Protein AF-A0A967F385-F1 (afdb_monomer)

Foldseek 3Di:
DDDDDPPPCVVVPPCPDQAEDEEEEQDDVVLVQDQANCQVPLVVHDFQHWYWYWHCHPNDTDIWIWTQHDQDPRGGHIDTQVQFDWDDDPPDTDTHHPDPPPPCLPQPFDWDQDDPVRWIFTAGSVRHTPGIDHPDSVSRVVVVVVVVVVVVD

pLDDT: mean 72.98, std 17.98, range [30.59, 95.06]

Structure (mmCIF, N/CA/C/O backbone):
data_AF-A0A967F385-F1
#
_entry.id   AF-A0A967F385-F1
#
loop_
_atom_site.group_PDB
_atom_site.id
_atom_site.type_symbol
_atom_site.label_atom_id
_atom_site.label_alt_id
_atom_site.label_comp_id
_atom_site.label_asym_id
_atom_site.label_entity_id
_atom_site.label_seq_id
_atom_site.pdbx_PDB_ins_code
_atom_site.Cartn_x
_atom_site.Cartn_y
_atom_site.Cartn_z
_atom_site.occupancy
_atom_site.B_iso_or_equiv
_atom_site.auth_seq_id
_atom_site.auth_comp_id
_atom_site.auth_asym_id
_atom_site.auth_atom_id
_atom_site.pdbx_PDB_model_num
ATOM 1 N N . MET A 1 1 ? -38.867 4.248 -6.295 1.00 30.59 1 MET A N 1
ATOM 2 C CA . MET A 1 1 ? -37.846 5.304 -6.113 1.00 30.59 1 MET A CA 1
ATOM 3 C C . MET A 1 1 ? -37.080 4.996 -4.835 1.00 30.59 1 MET A C 1
ATOM 5 O O . MET A 1 1 ? -37.598 5.275 -3.763 1.00 30.59 1 MET A O 1
ATOM 9 N N . ASN A 1 2 ? -35.901 4.373 -4.924 1.00 30.75 2 ASN A N 1
ATOM 10 C CA . ASN A 1 2 ? -35.020 4.238 -3.761 1.00 30.75 2 ASN A CA 1
ATOM 11 C C . ASN A 1 2 ? -34.370 5.599 -3.512 1.00 30.75 2 ASN A C 1
ATOM 13 O O . ASN A 1 2 ? -33.598 6.077 -4.342 1.00 30.75 2 ASN A O 1
ATOM 17 N N . ARG A 1 3 ? -34.710 6.241 -2.389 1.00 33.91 3 ARG A N 1
ATOM 18 C CA . ARG A 1 3 ? -33.855 7.294 -1.838 1.00 33.91 3 ARG A CA 1
ATOM 19 C C . ARG A 1 3 ? -32.536 6.622 -1.476 1.00 33.91 3 ARG A C 1
ATOM 21 O O . ARG A 1 3 ? -32.544 5.634 -0.748 1.00 33.91 3 ARG A O 1
ATOM 28 N N . ALA A 1 4 ? -31.437 7.145 -2.011 1.00 39.31 4 ALA A N 1
ATOM 29 C CA . ALA A 1 4 ? -30.110 6.837 -1.510 1.00 39.31 4 ALA A CA 1
ATOM 30 C C . ALA A 1 4 ? -30.132 6.964 0.022 1.00 39.31 4 ALA A C 1
ATOM 32 O O . ALA A 1 4 ? -30.697 7.931 0.545 1.00 39.31 4 ALA A O 1
ATOM 33 N N . LEU A 1 5 ? -29.570 5.979 0.730 1.00 40.16 5 LEU A N 1
ATOM 34 C CA . LEU A 1 5 ? -29.274 6.137 2.152 1.00 40.16 5 LEU A CA 1
ATOM 35 C C . LEU A 1 5 ? -28.517 7.467 2.311 1.00 40.16 5 LEU A C 1
ATOM 37 O O . LEU A 1 5 ? -27.654 7.747 1.471 1.00 40.16 5 LEU A O 1
ATOM 41 N N . PRO A 1 6 ? -28.845 8.312 3.307 1.00 42.56 6 PRO A N 1
ATOM 42 C CA . PRO A 1 6 ? -28.076 9.524 3.541 1.00 42.56 6 PRO A CA 1
ATOM 43 C C . PRO A 1 6 ? -26.627 9.087 3.740 1.00 42.56 6 PRO A C 1
ATOM 45 O O . PRO A 1 6 ? -26.342 8.311 4.650 1.00 42.56 6 PRO A O 1
ATOM 48 N N . GLN A 1 7 ? -25.745 9.488 2.821 1.00 49.56 7 GLN 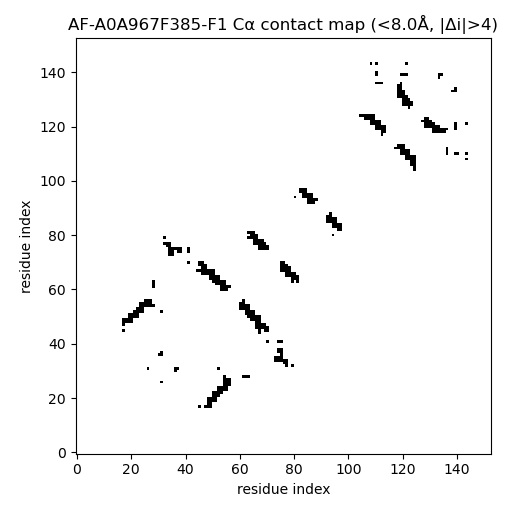A N 1
ATOM 49 C CA . GLN A 1 7 ? -24.326 9.176 2.909 1.00 49.56 7 GLN A CA 1
ATOM 50 C C . GLN A 1 7 ? -23.859 9.611 4.296 1.00 49.56 7 GLN A C 1
ATOM 52 O O . GLN A 1 7 ? -23.879 10.803 4.603 1.00 49.56 7 GLN A O 1
ATOM 57 N N . ASN A 1 8 ? -23.466 8.658 5.142 1.00 45.59 8 ASN A N 1
ATOM 58 C CA . ASN A 1 8 ? -22.714 9.010 6.330 1.00 45.59 8 ASN A CA 1
ATOM 59 C C . ASN A 1 8 ? -21.297 9.362 5.861 1.00 45.59 8 ASN A C 1
ATOM 61 O O . ASN A 1 8 ? -20.424 8.507 5.755 1.00 45.59 8 ASN A O 1
ATOM 65 N N . LEU A 1 9 ? -21.112 10.628 5.487 1.00 53.44 9 LEU A N 1
ATOM 66 C CA . LEU A 1 9 ? -19.828 11.184 5.067 1.00 53.44 9 LEU A CA 1
ATOM 67 C C . LEU A 1 9 ? -18.906 11.452 6.264 1.00 53.44 9 LEU A C 1
ATOM 69 O O . LEU A 1 9 ? -17.768 11.848 6.049 1.00 53.44 9 LEU A O 1
ATOM 73 N N . GLU A 1 10 ? -19.339 11.206 7.506 1.00 41.47 10 GLU A N 1
ATOM 74 C CA . GLU A 1 10 ? -18.468 11.308 8.687 1.00 41.47 10 GLU A CA 1
ATOM 75 C C . GLU A 1 10 ? -17.366 10.235 8.666 1.00 41.47 10 GLU A C 1
ATOM 77 O O . GLU A 1 10 ? -16.331 10.398 9.305 1.00 41.47 10 GLU A O 1
ATOM 82 N N . THR A 1 11 ? -17.551 9.160 7.884 1.00 44.84 11 THR A N 1
ATOM 83 C CA . THR A 1 11 ? -16.510 8.154 7.597 1.00 44.84 11 THR A CA 1
ATOM 84 C C . THR A 1 11 ? -15.578 8.550 6.455 1.00 44.84 11 THR A C 1
ATOM 86 O O . THR A 1 11 ? -14.516 7.944 6.315 1.00 44.84 11 THR A O 1
ATOM 89 N N . ILE A 1 12 ?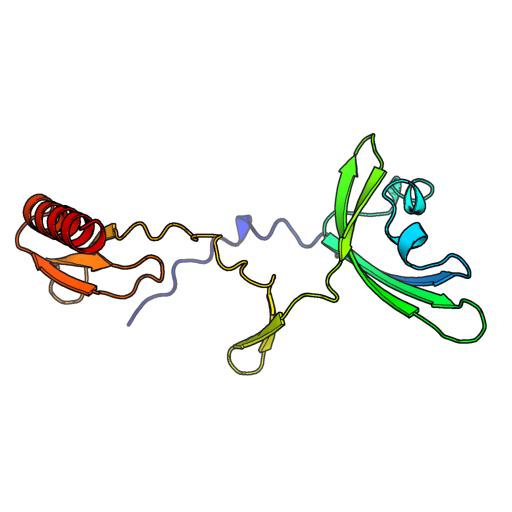 -15.900 9.600 5.683 1.00 45.88 12 ILE A N 1
ATOM 90 C CA . ILE A 1 12 ? -14.863 10.370 4.988 1.00 45.88 12 ILE A CA 1
ATOM 91 C C . ILE A 1 12 ? -14.186 11.192 6.082 1.00 45.88 12 ILE A C 1
ATOM 93 O O . ILE A 1 12 ? -14.404 12.396 6.215 1.00 45.88 12 ILE A O 1
ATOM 97 N N . ALA A 1 13 ? -13.390 10.513 6.912 1.00 46.41 13 ALA A N 1
ATOM 98 C CA . ALA A 1 13 ? -12.405 11.181 7.735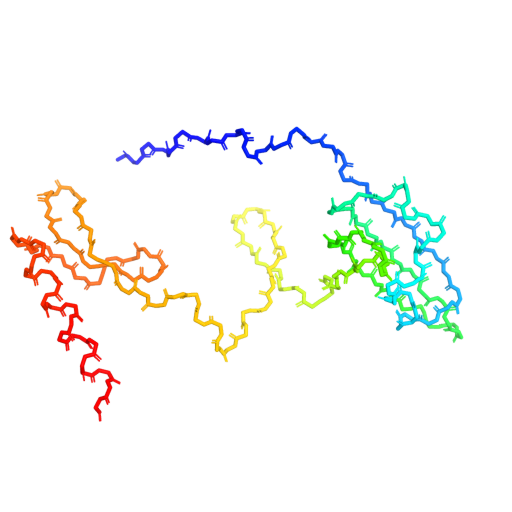 1.00 46.41 13 ALA A CA 1
ATOM 99 C C . ALA A 1 13 ? -11.679 12.153 6.802 1.00 46.41 13 ALA A C 1
ATOM 101 O O . ALA A 1 13 ? -11.214 11.746 5.735 1.00 46.41 13 ALA A O 1
ATOM 102 N N . ALA A 1 14 ? -11.749 13.440 7.150 1.00 43.81 14 ALA A N 1
ATOM 103 C CA . ALA A 1 14 ? -11.321 14.558 6.326 1.00 43.81 14 ALA A CA 1
ATOM 104 C C . ALA A 1 14 ? -10.075 14.180 5.528 1.00 43.81 14 ALA A C 1
ATOM 106 O O . ALA A 1 14 ? -9.091 13.789 6.143 1.00 43.81 14 ALA A O 1
ATOM 107 N N . LEU A 1 15 ? -10.157 14.262 4.193 1.00 47.09 15 LEU A N 1
ATOM 108 C CA . LEU A 1 15 ? -9.064 14.038 3.246 1.00 47.09 15 LEU A CA 1
ATOM 109 C C . LEU A 1 15 ? -7.744 14.593 3.801 1.00 47.09 15 LEU A C 1
ATOM 111 O O . LEU A 1 15 ? -7.388 15.746 3.559 1.00 47.09 15 LEU A O 1
ATOM 115 N N . GLN A 1 16 ? -6.993 13.768 4.523 1.00 45.91 16 GLN A N 1
ATOM 116 C CA . GLN A 1 16 ? -5.580 13.993 4.747 1.00 45.91 16 GLN A CA 1
ATOM 117 C C . GLN A 1 16 ? -4.922 13.402 3.517 1.00 45.91 16 GLN A C 1
ATOM 119 O O . GLN A 1 16 ? -4.539 12.242 3.504 1.00 45.91 16 GLN A O 1
ATOM 124 N N . ILE A 1 17 ? -5.009 14.209 2.453 1.00 59.66 17 ILE A N 1
ATOM 125 C CA . ILE A 1 17 ? -4.350 14.126 1.150 1.00 59.66 17 ILE A CA 1
ATOM 126 C C . ILE A 1 17 ? -3.418 12.913 1.096 1.00 59.66 17 ILE A C 1
ATOM 128 O O . ILE A 1 17 ? -2.291 12.993 1.578 1.00 59.66 17 ILE A O 1
ATOM 132 N N . PHE A 1 18 ? -3.889 11.798 0.530 1.00 68.81 18 PHE A N 1
ATOM 133 C CA . PHE A 1 18 ? -2.956 10.729 0.200 1.00 68.81 18 PHE A CA 1
ATOM 134 C C . PHE A 1 18 ? -1.968 11.310 -0.809 1.00 68.81 18 PHE A C 1
ATOM 136 O O . PHE A 1 18 ? -2.349 12.004 -1.761 1.00 68.81 18 PHE A O 1
ATOM 143 N N . THR A 1 19 ? -0.689 11.092 -0.566 1.00 80.44 19 THR A N 1
ATOM 144 C CA . THR A 1 19 ? 0.364 11.577 -1.443 1.00 80.44 19 THR A CA 1
ATOM 145 C C . THR A 1 19 ? 0.760 10.459 -2.391 1.00 80.44 19 THR A C 1
ATOM 147 O O . THR A 1 19 ? 0.847 9.294 -2.010 1.00 80.44 19 THR A O 1
ATOM 150 N N . VAL A 1 20 ? 0.984 10.818 -3.656 1.00 84.44 20 VAL A N 1
ATOM 151 C CA . VAL A 1 20 ? 1.579 9.912 -4.638 1.00 84.44 20 VAL A CA 1
ATOM 152 C C . VAL A 1 20 ? 3.070 10.210 -4.699 1.00 84.44 20 VAL A C 1
ATOM 154 O O . VAL A 1 20 ? 3.476 11.282 -5.151 1.00 84.44 20 VAL A O 1
ATOM 157 N N . PHE A 1 21 ? 3.886 9.265 -4.252 1.00 84.31 21 PHE A N 1
ATOM 158 C CA . PHE A 1 21 ? 5.338 9.352 -4.318 1.00 84.31 21 PHE A CA 1
ATOM 159 C C . PHE A 1 21 ? 5.849 8.590 -5.538 1.00 84.31 21 PHE A C 1
ATOM 161 O O . PHE A 1 21 ? 5.659 7.382 -5.650 1.00 84.31 21 PHE A O 1
ATOM 168 N N . GLY A 1 22 ? 6.517 9.298 -6.447 1.00 83.81 22 GLY A N 1
ATOM 169 C CA . GLY A 1 22 ? 7.340 8.683 -7.483 1.00 83.81 22 GLY A CA 1
ATOM 170 C C . GLY A 1 22 ? 8.752 8.460 -6.953 1.00 83.81 22 GLY A C 1
ATOM 171 O O . GLY A 1 22 ? 9.365 9.386 -6.420 1.00 83.81 22 GLY A O 1
ATOM 172 N N . TYR A 1 23 ? 9.265 7.244 -7.086 1.00 80.06 23 TYR A N 1
ATOM 173 C CA . TYR A 1 23 ? 10.561 6.850 -6.547 1.00 80.06 23 TYR A CA 1
ATOM 174 C C . TYR A 1 23 ? 11.322 5.975 -7.548 1.00 80.06 23 TYR A C 1
ATOM 176 O O . TYR A 1 23 ? 10.735 5.101 -8.180 1.00 80.06 23 TYR A O 1
ATOM 184 N N . GLN A 1 24 ? 12.629 6.198 -7.691 1.00 89.19 24 GLN A N 1
ATOM 185 C CA . GLN A 1 24 ? 13.516 5.395 -8.536 1.00 89.19 24 GLN A CA 1
ATOM 186 C C . GLN A 1 24 ? 14.708 4.915 -7.715 1.00 89.19 24 GLN A C 1
ATOM 188 O O . GLN A 1 24 ? 15.245 5.659 -6.890 1.00 89.19 24 GLN A O 1
ATOM 193 N N . THR A 1 25 ? 15.111 3.668 -7.927 1.00 88.50 25 THR A N 1
ATOM 194 C CA . THR A 1 25 ? 16.149 3.015 -7.132 1.00 88.50 25 THR A CA 1
ATOM 195 C C . THR A 1 25 ? 16.865 1.933 -7.918 1.00 88.50 25 THR A C 1
ATOM 197 O O . THR A 1 25 ? 16.314 1.379 -8.863 1.00 88.50 25 THR A O 1
ATOM 200 N N . ASN A 1 26 ? 18.077 1.601 -7.481 1.00 89.19 26 ASN A N 1
ATOM 201 C CA . ASN A 1 26 ? 18.846 0.475 -8.018 1.00 89.19 26 ASN A CA 1
ATOM 202 C C . ASN A 1 26 ? 18.654 -0.800 -7.183 1.00 89.19 26 ASN A C 1
ATOM 204 O O . ASN A 1 26 ? 19.227 -1.838 -7.502 1.00 89.19 26 ASN A O 1
ATOM 208 N N . ASN A 1 27 ? 17.896 -0.721 -6.084 1.00 89.31 27 ASN A N 1
ATOM 209 C CA . ASN A 1 27 ? 17.555 -1.902 -5.302 1.00 89.31 27 ASN A CA 1
ATOM 210 C C . ASN A 1 27 ? 16.505 -2.724 -6.061 1.00 89.31 27 ASN A C 1
ATOM 212 O O . ASN A 1 27 ? 15.612 -2.134 -6.675 1.00 89.31 27 ASN A O 1
ATOM 216 N N . PRO A 1 28 ? 16.586 -4.061 -6.031 1.00 88.88 28 PRO A N 1
ATOM 217 C CA . PRO A 1 28 ? 15.582 -4.912 -6.653 1.00 88.88 28 PRO A CA 1
ATOM 218 C C . PRO A 1 28 ? 14.215 -4.749 -5.963 1.00 88.88 28 PRO A C 1
ATOM 220 O O . PRO A 1 28 ? 14.121 -4.324 -4.810 1.00 88.88 28 PRO A O 1
ATOM 223 N N . MET A 1 29 ? 13.134 -5.030 -6.699 1.00 88.50 29 MET A N 1
ATOM 224 C CA . MET A 1 29 ? 11.767 -4.710 -6.258 1.00 88.50 29 MET A CA 1
ATOM 225 C C . MET A 1 29 ? 11.331 -5.488 -5.006 1.00 88.50 29 MET A C 1
ATOM 227 O O . MET A 1 29 ? 10.562 -4.970 -4.203 1.00 88.50 29 MET A O 1
ATOM 231 N N . ASP A 1 30 ? 11.845 -6.702 -4.819 1.00 89.19 30 ASP A N 1
ATOM 232 C CA . ASP A 1 30 ? 11.642 -7.502 -3.608 1.00 89.19 30 ASP A CA 1
ATOM 233 C C . ASP A 1 30 ? 12.161 -6.778 -2.357 1.00 89.19 30 ASP A C 1
ATOM 235 O O . ASP A 1 30 ? 11.455 -6.715 -1.359 1.00 89.19 30 ASP A O 1
ATOM 239 N N . GLN A 1 31 ? 13.326 -6.129 -2.439 1.00 91.12 31 GLN A N 1
ATOM 240 C CA . GLN A 1 31 ? 13.854 -5.306 -1.348 1.00 91.12 31 GLN A CA 1
ATOM 241 C C . GLN A 1 31 ? 13.045 -4.030 -1.124 1.00 91.12 31 GLN A C 1
ATOM 243 O O . GLN A 1 31 ? 12.895 -3.603 0.015 1.00 91.12 31 GLN A O 1
ATOM 248 N N . VAL A 1 32 ? 12.526 -3.407 -2.187 1.00 89.50 32 VAL A N 1
ATOM 249 C CA . VAL A 1 32 ? 11.678 -2.205 -2.067 1.00 89.50 32 VAL A CA 1
ATOM 250 C C . VAL A 1 32 ? 10.379 -2.516 -1.318 1.00 89.50 32 VAL A C 1
ATOM 252 O O . VAL A 1 32 ? 9.875 -1.663 -0.592 1.00 89.50 32 VAL A O 1
ATOM 255 N N . ALA A 1 33 ? 9.848 -3.729 -1.475 1.00 90.62 33 ALA A N 1
ATOM 256 C CA . ALA A 1 33 ? 8.631 -4.171 -0.802 1.00 90.62 33 ALA A CA 1
ATOM 257 C C . ALA A 1 33 ? 8.832 -4.522 0.688 1.00 90.62 33 ALA A C 1
ATOM 259 O O . ALA A 1 33 ? 7.844 -4.696 1.403 1.00 90.62 33 ALA A O 1
ATOM 260 N N . GLU A 1 34 ? 10.076 -4.618 1.173 1.00 94.12 34 GLU A N 1
ATOM 261 C CA . GLU A 1 34 ? 10.369 -4.975 2.564 1.00 94.12 34 GLU A CA 1
ATOM 262 C C . GLU A 1 34 ? 9.914 -3.882 3.550 1.00 94.12 34 GLU A C 1
ATOM 264 O O . GLU A 1 34 ? 10.224 -2.702 3.346 1.00 94.12 34 GLU A O 1
ATOM 269 N N . PRO A 1 35 ? 9.291 -4.238 4.694 1.00 93.44 35 PRO A N 1
ATOM 270 C CA . PRO A 1 35 ? 8.804 -3.253 5.664 1.00 93.44 35 PRO A CA 1
ATOM 271 C C . PRO A 1 35 ? 9.883 -2.307 6.206 1.00 93.44 35 PRO A C 1
ATOM 273 O O . PRO A 1 35 ? 9.613 -1.163 6.583 1.00 93.44 35 PRO A O 1
ATOM 276 N N . SER A 1 36 ? 11.129 -2.780 6.235 1.00 95.06 36 SER A N 1
ATOM 277 C CA . SER A 1 36 ? 12.277 -2.008 6.708 1.00 95.06 36 SER A CA 1
ATOM 278 C C . SER A 1 36 ? 12.786 -0.968 5.703 1.00 95.06 36 SER A C 1
ATOM 280 O O . SER A 1 36 ? 13.467 -0.023 6.103 1.00 95.06 36 SER A O 1
ATOM 282 N N . TYR A 1 37 ? 12.440 -1.093 4.418 1.00 93.62 37 TYR A N 1
ATOM 283 C CA . TYR A 1 37 ? 13.000 -0.273 3.342 1.00 93.62 37 TYR A CA 1
ATOM 284 C C . TYR A 1 37 ? 12.684 1.217 3.516 1.00 93.62 37 TYR A C 1
ATOM 286 O O . TYR A 1 37 ? 13.559 2.078 3.404 1.00 93.62 37 TYR A O 1
ATOM 294 N N . PHE A 1 38 ? 11.431 1.525 3.862 1.00 92.31 38 PHE A N 1
ATOM 295 C CA . PHE A 1 38 ? 10.941 2.896 4.028 1.00 92.31 38 PHE A CA 1
ATOM 296 C C . PHE A 1 38 ? 11.030 3.421 5.471 1.00 92.31 38 PHE A C 1
ATOM 298 O O . PHE A 1 38 ? 10.632 4.563 5.722 1.00 92.31 38 PHE A O 1
ATOM 305 N N . LEU A 1 39 ? 11.610 2.663 6.414 1.00 91.06 39 LEU A N 1
ATOM 306 C CA . LEU A 1 39 ? 11.805 3.102 7.806 1.00 91.06 39 LEU A CA 1
ATOM 307 C C . LEU A 1 39 ? 12.430 4.504 7.937 1.00 91.06 39 LEU A C 1
ATOM 309 O O . LEU A 1 39 ? 11.902 5.301 8.717 1.00 91.06 39 LEU A O 1
ATOM 313 N N . PRO A 1 40 ? 13.478 4.878 7.168 1.00 90.19 40 PRO A N 1
ATOM 314 C CA . PRO A 1 40 ? 14.082 6.209 7.276 1.00 90.19 40 PRO A CA 1
ATOM 315 C C . PRO A 1 40 ? 13.120 7.370 6.983 1.00 90.19 40 PRO A C 1
ATOM 317 O O . PRO A 1 40 ? 13.394 8.507 7.369 1.00 90.19 40 PRO A O 1
ATOM 320 N N . CYS A 1 41 ? 12.004 7.110 6.298 1.00 88.38 41 CYS A N 1
ATOM 321 C CA . CYS A 1 41 ? 11.002 8.113 5.946 1.00 88.38 41 CYS A CA 1
ATOM 322 C C . CYS A 1 41 ? 9.608 7.842 6.532 1.00 88.38 41 CYS A C 1
ATOM 324 O O . CYS A 1 41 ? 8.682 8.585 6.216 1.00 88.38 41 CYS A O 1
ATOM 326 N N . ALA A 1 42 ? 9.465 6.862 7.433 1.00 88.94 42 ALA A N 1
ATOM 327 C CA . ALA A 1 42 ? 8.182 6.459 8.015 1.00 88.94 42 ALA A CA 1
ATOM 328 C C . ALA A 1 42 ? 7.384 7.636 8.607 1.00 88.94 42 ALA A C 1
ATOM 330 O O . ALA A 1 42 ? 6.184 7.737 8.397 1.00 88.94 42 ALA A O 1
ATOM 331 N N . GLY A 1 43 ? 8.052 8.594 9.264 1.00 85.25 43 GLY A N 1
ATOM 332 C CA . GLY A 1 43 ? 7.401 9.781 9.840 1.00 85.25 43 GLY A CA 1
ATOM 333 C C . GLY A 1 43 ? 6.830 10.787 8.827 1.00 85.25 43 GLY A C 1
ATOM 334 O O . GLY A 1 43 ? 6.265 11.798 9.238 1.00 85.25 43 GLY A O 1
ATOM 335 N N . ARG A 1 44 ? 7.016 10.560 7.521 1.00 86.25 44 ARG A N 1
ATOM 336 C CA . ARG A 1 44 ? 6.467 11.382 6.426 1.00 86.25 44 ARG A CA 1
ATOM 337 C C . ARG A 1 44 ? 5.391 10.665 5.620 1.00 86.25 44 ARG A C 1
ATOM 339 O O . ARG A 1 44 ? 4.806 11.292 4.744 1.00 86.25 44 ARG A O 1
ATOM 346 N N . LEU A 1 45 ? 5.194 9.378 5.880 1.00 88.56 45 LEU A N 1
ATOM 347 C CA . LEU A 1 45 ? 4.206 8.560 5.203 1.00 88.56 45 LEU A CA 1
ATOM 348 C C . LEU A 1 45 ? 2.943 8.493 6.053 1.00 88.56 45 LEU A C 1
ATOM 350 O O . LEU A 1 45 ? 2.995 8.537 7.285 1.00 88.56 45 LEU A O 1
ATOM 354 N N . LEU A 1 46 ? 1.810 8.362 5.383 1.00 88.50 46 LEU A N 1
ATOM 355 C CA . LEU A 1 46 ? 0.514 8.117 5.987 1.00 88.50 46 LEU A CA 1
ATOM 356 C C . LEU A 1 46 ? -0.071 6.812 5.441 1.00 88.50 46 LEU A C 1
ATOM 358 O O . LEU A 1 46 ? 0.168 6.461 4.283 1.00 88.50 46 LEU A O 1
ATOM 362 N N . PRO A 1 47 ? -0.872 6.088 6.242 1.00 88.06 47 PRO A N 1
ATOM 363 C CA . PRO A 1 47 ? -1.703 5.018 5.711 1.00 88.06 47 PRO A CA 1
ATOM 364 C C . PRO A 1 47 ? -2.527 5.515 4.518 1.00 88.06 47 PRO A C 1
ATOM 366 O O . PRO A 1 47 ? -3.122 6.594 4.569 1.00 88.06 47 PRO A O 1
ATOM 369 N N . ASN A 1 48 ? -2.602 4.692 3.476 1.00 85.38 48 ASN A N 1
ATOM 370 C CA . ASN A 1 48 ? -3.194 4.953 2.162 1.00 85.38 48 ASN A CA 1
ATOM 371 C C . ASN A 1 48 ? -2.379 5.841 1.208 1.00 85.38 48 ASN A C 1
ATOM 373 O O . ASN A 1 48 ? -2.832 6.053 0.080 1.00 85.38 48 ASN A O 1
ATOM 377 N N . ASP A 1 49 ? -1.184 6.312 1.583 1.00 88.31 49 ASP A N 1
ATOM 378 C CA . ASP A 1 49 ? -0.266 6.905 0.602 1.00 88.31 49 ASP A CA 1
ATOM 379 C C . ASP A 1 49 ? 0.035 5.909 -0.520 1.00 88.31 49 ASP A C 1
ATOM 381 O O . ASP A 1 49 ? 0.030 4.690 -0.320 1.00 88.31 49 ASP A O 1
ATOM 385 N N . ILE A 1 50 ? 0.291 6.431 -1.717 1.00 89.75 50 ILE A N 1
ATOM 386 C CA . ILE A 1 50 ? 0.577 5.633 -2.906 1.00 89.75 50 ILE A CA 1
ATOM 387 C C . ILE A 1 50 ? 2.044 5.808 -3.270 1.00 89.75 50 ILE A C 1
ATOM 389 O O . ILE A 1 50 ? 2.540 6.928 -3.393 1.00 89.75 50 ILE A O 1
ATOM 393 N N . ILE A 1 51 ? 2.733 4.697 -3.505 1.00 90.50 51 ILE A N 1
ATOM 394 C CA . ILE A 1 51 ? 4.134 4.682 -3.917 1.00 90.50 51 ILE A CA 1
ATOM 395 C C . ILE A 1 51 ? 4.225 4.025 -5.292 1.00 90.50 51 ILE A C 1
ATOM 397 O O . ILE A 1 51 ? 3.853 2.867 -5.477 1.00 90.50 51 ILE A O 1
ATOM 401 N N . VAL A 1 52 ? 4.740 4.777 -6.260 1.00 90.81 52 VAL A N 1
ATOM 402 C CA . VAL A 1 52 ? 5.123 4.282 -7.583 1.00 90.81 52 VAL A CA 1
ATOM 403 C C . VAL A 1 52 ? 6.640 4.145 -7.584 1.00 90.81 52 VAL A C 1
ATOM 405 O O . VAL A 1 52 ? 7.355 5.149 -7.601 1.00 90.81 52 VAL A O 1
ATOM 408 N N . ALA A 1 53 ? 7.134 2.912 -7.549 1.00 89.25 53 ALA A N 1
ATOM 409 C CA . ALA A 1 53 ? 8.562 2.623 -7.530 1.00 89.25 53 ALA A CA 1
ATOM 410 C C . ALA A 1 53 ? 9.033 2.113 -8.896 1.00 89.25 53 ALA A C 1
ATOM 412 O O . ALA A 1 53 ? 8.405 1.240 -9.490 1.00 89.25 53 ALA A O 1
ATOM 413 N N . CYS A 1 54 ? 10.166 2.619 -9.368 1.00 89.00 54 CYS A N 1
ATOM 414 C CA . CYS A 1 54 ? 10.913 2.068 -10.490 1.00 89.00 54 CYS A CA 1
ATOM 415 C C . CYS A 1 54 ? 12.238 1.505 -9.960 1.00 89.00 54 CYS A C 1
ATOM 417 O O . CYS A 1 54 ? 13.120 2.263 -9.552 1.00 89.00 54 CYS A O 1
ATOM 419 N N . ALA A 1 55 ? 12.364 0.181 -9.934 1.00 86.31 55 ALA A N 1
ATOM 420 C CA . ALA A 1 55 ? 13.614 -0.510 -9.648 1.00 86.31 55 ALA A CA 1
ATOM 421 C C . ALA A 1 55 ? 14.369 -0.728 -10.963 1.00 86.31 55 ALA A C 1
ATOM 423 O O . ALA A 1 55 ? 14.005 -1.585 -11.772 1.00 86.31 55 ALA A O 1
ATOM 424 N N . GLU A 1 56 ? 15.414 0.055 -11.197 1.00 76.25 56 GLU A N 1
ATOM 425 C CA . GLU A 1 56 ? 16.252 -0.053 -12.384 1.00 76.25 56 GLU A CA 1
ATOM 426 C C . GLU A 1 56 ? 17.453 -0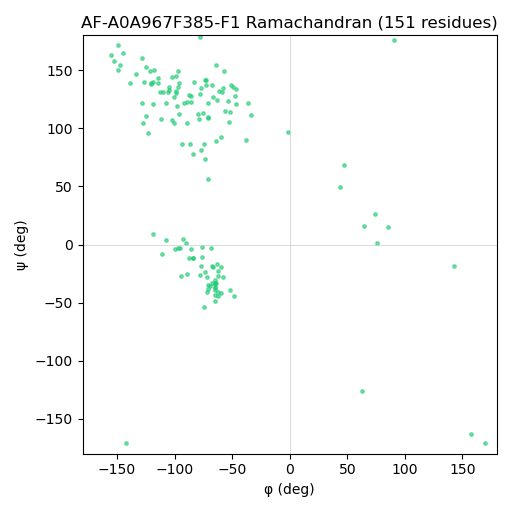.953 -12.082 1.00 76.25 56 GLU A C 1
ATOM 428 O O . GLU A 1 56 ? 18.523 -0.503 -11.677 1.00 76.25 56 GLU A O 1
ATOM 433 N N . THR A 1 57 ? 17.253 -2.259 -12.264 1.00 69.25 57 THR A N 1
ATOM 434 C CA . THR A 1 57 ? 18.333 -3.253 -12.203 1.00 69.25 57 THR A CA 1
ATOM 435 C C . THR A 1 57 ? 18.748 -3.622 -13.627 1.00 69.25 57 THR A C 1
ATOM 437 O O . THR A 1 57 ? 17.902 -3.918 -14.471 1.00 69.25 57 THR A O 1
ATOM 440 N N . ASP A 1 58 ? 20.046 -3.527 -13.928 1.00 63.47 58 ASP A N 1
ATOM 441 C CA . ASP A 1 58 ? 20.684 -4.055 -15.145 1.00 63.47 58 ASP A CA 1
ATOM 442 C C . ASP A 1 58 ? 19.923 -3.810 -16.469 1.00 63.47 58 ASP A C 1
ATOM 444 O O . ASP A 1 58 ? 19.710 -4.717 -17.277 1.00 63.47 58 ASP A O 1
ATOM 448 N N . ALA A 1 59 ? 19.512 -2.556 -16.702 1.00 66.38 59 ALA A N 1
ATOM 449 C CA . ALA A 1 59 ? 18.820 -2.086 -17.912 1.00 66.38 59 ALA A CA 1
ATOM 450 C C . ALA A 1 59 ? 17.422 -2.690 -18.178 1.00 66.38 59 ALA A C 1
ATOM 452 O O . ALA A 1 59 ? 16.886 -2.552 -19.284 1.00 66.38 59 ALA A O 1
ATOM 453 N N . ARG A 1 60 ? 16.792 -3.323 -17.179 1.00 73.00 60 ARG A N 1
ATOM 454 C CA . ARG A 1 60 ? 15.382 -3.743 -17.220 1.00 73.00 60 ARG A CA 1
ATOM 455 C C . ARG A 1 60 ? 14.620 -3.128 -16.042 1.00 73.00 60 ARG A C 1
ATOM 457 O O . ARG A 1 60 ? 14.650 -3.689 -14.949 1.00 73.00 60 ARG A O 1
ATOM 464 N N . PRO A 1 61 ? 13.930 -1.991 -16.237 1.00 79.94 61 PRO A N 1
ATOM 465 C CA . PRO A 1 61 ? 13.180 -1.368 -15.157 1.00 79.94 61 PRO A CA 1
ATOM 466 C C . PRO A 1 61 ? 11.996 -2.249 -14.745 1.00 79.94 61 PRO A C 1
ATOM 468 O O . PRO A 1 61 ? 11.168 -2.626 -15.579 1.00 79.94 61 PRO A O 1
ATOM 471 N N . ALA A 1 62 ? 11.908 -2.549 -13.453 1.00 84.81 62 ALA A N 1
ATOM 472 C CA . ALA A 1 62 ? 10.738 -3.146 -12.829 1.00 84.81 62 ALA A CA 1
ATOM 473 C C . ALA A 1 62 ? 9.914 -2.046 -12.154 1.00 84.81 62 ALA A C 1
ATOM 475 O O . ALA A 1 62 ? 10.448 -1.236 -11.400 1.00 84.81 62 ALA A O 1
ATOM 476 N N . TRP A 1 63 ? 8.610 -2.021 -12.418 1.00 87.00 63 TRP A N 1
ATOM 477 C CA . TRP A 1 63 ? 7.691 -1.046 -11.835 1.00 87.00 63 TRP A CA 1
ATOM 478 C C . TRP A 1 63 ? 6.849 -1.699 -10.747 1.00 87.00 63 TRP A C 1
ATOM 480 O O . TRP A 1 63 ? 6.297 -2.777 -10.953 1.00 87.00 63 TRP A O 1
ATOM 490 N N . GLY A 1 64 ? 6.753 -1.031 -9.604 1.00 87.62 64 GLY A N 1
ATOM 491 C CA . GLY A 1 64 ? 5.932 -1.421 -8.469 1.00 87.62 64 GLY A CA 1
ATOM 492 C C . GLY A 1 64 ? 4.902 -0.339 -8.181 1.00 87.62 64 GLY A C 1
ATOM 493 O O . GLY A 1 64 ? 5.200 0.857 -8.264 1.00 87.62 64 GLY A O 1
ATOM 494 N N . PHE A 1 65 ? 3.685 -0.765 -7.861 1.00 90.38 65 PHE A N 1
ATOM 495 C CA . PHE A 1 65 ? 2.591 0.118 -7.484 1.00 90.38 65 PHE A CA 1
ATOM 496 C C . PHE A 1 65 ? 2.068 -0.325 -6.127 1.00 90.38 65 PHE A C 1
ATOM 498 O O . PHE A 1 65 ? 1.485 -1.399 -6.010 1.00 90.38 65 PHE A O 1
ATOM 505 N N . PHE A 1 66 ? 2.298 0.489 -5.104 1.00 90.94 66 PHE A N 1
ATOM 506 C CA . PHE A 1 66 ? 2.031 0.126 -3.720 1.00 90.94 66 PHE A CA 1
ATOM 507 C C . PHE A 1 66 ? 1.121 1.140 -3.048 1.00 90.94 66 PHE A C 1
ATOM 509 O O . PHE A 1 66 ? 1.150 2.329 -3.374 1.00 90.94 66 PHE A O 1
ATOM 516 N N . THR A 1 67 ? 0.368 0.682 -2.053 1.00 91.00 67 THR A N 1
ATOM 517 C CA . THR A 1 67 ? -0.217 1.560 -1.040 1.00 91.00 67 THR A CA 1
ATOM 518 C C . THR A 1 67 ? 0.394 1.269 0.325 1.00 91.00 67 THR A C 1
ATOM 520 O O . THR A 1 67 ? 0.699 0.116 0.636 1.00 91.00 67 THR A O 1
ATOM 523 N N . VAL A 1 68 ? 0.597 2.307 1.133 1.00 90.62 68 VAL A N 1
ATOM 524 C CA . VAL A 1 68 ? 1.001 2.159 2.533 1.00 90.62 68 VAL A CA 1
ATOM 525 C C . VAL A 1 68 ? -0.191 1.606 3.308 1.00 90.62 68 VAL A C 1
ATOM 527 O O . VAL A 1 68 ? -1.184 2.299 3.505 1.00 90.62 68 VAL A O 1
ATOM 530 N N . ASP A 1 69 ? -0.104 0.353 3.742 1.00 89.50 69 ASP A N 1
ATOM 531 C CA . ASP A 1 69 ? -1.161 -0.308 4.510 1.00 89.50 69 ASP A CA 1
ATOM 532 C C . ASP A 1 69 ? -1.179 0.208 5.951 1.00 89.50 69 ASP A C 1
ATOM 534 O O . ASP A 1 69 ? -2.188 0.712 6.446 1.00 89.50 69 ASP A O 1
ATOM 538 N N . ARG A 1 70 ? -0.022 0.134 6.616 1.00 90.94 70 ARG A N 1
ATOM 539 C CA . ARG A 1 70 ? 0.170 0.625 7.981 1.00 90.94 70 ARG A CA 1
ATOM 540 C C . ARG A 1 70 ? 1.626 0.968 8.261 1.00 90.94 70 ARG A C 1
ATOM 542 O O . ARG A 1 70 ? 2.536 0.520 7.568 1.00 90.94 70 ARG A O 1
ATOM 549 N N . ILE A 1 71 ? 1.827 1.740 9.322 1.00 91.88 71 ILE A N 1
ATOM 550 C CA . ILE A 1 71 ? 3.141 2.108 9.845 1.00 91.88 71 ILE A CA 1
ATOM 551 C C . ILE A 1 71 ? 3.138 1.768 11.332 1.00 91.88 71 ILE A C 1
ATOM 553 O O . ILE A 1 71 ? 2.285 2.257 12.075 1.00 91.88 71 ILE A O 1
ATOM 557 N N . ASP A 1 72 ? 4.063 0.918 11.757 1.00 92.81 72 ASP A N 1
ATOM 558 C CA . ASP A 1 72 ? 4.193 0.469 13.142 1.00 92.81 72 ASP A CA 1
ATOM 559 C C . ASP A 1 72 ? 5.674 0.333 13.544 1.00 92.81 72 ASP A C 1
ATOM 561 O O . ASP A 1 72 ? 6.572 0.807 12.848 1.00 92.81 72 ASP A O 1
ATOM 565 N N . ALA A 1 73 ? 5.936 -0.252 14.716 1.00 89.56 73 ALA A N 1
ATOM 566 C CA . ALA A 1 73 ? 7.297 -0.438 15.220 1.00 89.56 73 ALA A CA 1
ATOM 567 C C . ALA A 1 73 ? 8.123 -1.444 14.395 1.00 89.56 73 ALA A C 1
ATOM 569 O O . ALA A 1 73 ? 9.348 -1.449 14.508 1.00 89.56 73 ALA A O 1
ATOM 570 N N . GLU A 1 74 ? 7.471 -2.290 13.596 1.00 89.12 74 GLU A N 1
ATOM 571 C CA . GLU A 1 74 ? 8.117 -3.304 12.758 1.00 89.12 74 GLU A CA 1
ATOM 572 C C . GLU A 1 74 ? 8.480 -2.744 11.378 1.00 89.12 74 GLU A C 1
ATOM 574 O O . GLU A 1 74 ? 9.433 -3.217 10.757 1.00 89.12 74 GLU A O 1
ATOM 579 N N . GLY A 1 75 ? 7.773 -1.712 10.905 1.00 93.31 75 GLY A N 1
ATOM 580 C CA . GLY A 1 75 ? 8.125 -1.026 9.668 1.00 93.31 75 GLY A CA 1
ATOM 581 C C . GLY A 1 75 ? 6.992 -0.270 8.990 1.00 93.31 75 GLY A C 1
ATOM 582 O O . GLY A 1 75 ? 5.953 0.046 9.574 1.00 93.31 75 GLY A O 1
ATOM 583 N N . VAL A 1 76 ? 7.230 0.032 7.716 1.00 94.19 76 VAL A N 1
ATOM 584 C CA . VAL A 1 76 ? 6.244 0.583 6.785 1.00 94.19 76 VAL A CA 1
ATOM 585 C C . VAL A 1 76 ? 5.739 -0.564 5.923 1.00 94.19 76 VAL A C 1
ATOM 587 O O . VAL A 1 76 ? 6.431 -1.024 5.021 1.00 94.19 76 VAL A O 1
ATOM 590 N N . HIS A 1 77 ? 4.531 -1.032 6.198 1.00 94.00 77 HIS A N 1
ATOM 591 C CA . HIS A 1 77 ? 3.962 -2.184 5.510 1.00 94.00 77 HIS A CA 1
ATOM 592 C C . HIS A 1 77 ? 3.295 -1.725 4.222 1.00 94.00 77 HIS A C 1
ATOM 594 O O . HIS A 1 77 ? 2.400 -0.876 4.239 1.00 94.00 77 HIS A O 1
ATOM 600 N N . LEU A 1 78 ? 3.740 -2.286 3.103 1.00 92.19 78 LEU A N 1
ATOM 601 C CA . LEU A 1 78 ? 3.208 -1.979 1.786 1.00 92.19 78 LEU A CA 1
ATOM 602 C C . LEU A 1 78 ? 2.273 -3.082 1.321 1.00 92.19 78 LEU A C 1
ATOM 604 O O . LEU A 1 78 ? 2.515 -4.269 1.530 1.00 92.19 78 LEU A O 1
ATOM 608 N N . ARG A 1 79 ? 1.225 -2.678 0.618 1.00 89.81 79 ARG A N 1
ATOM 609 C CA . ARG A 1 79 ? 0.376 -3.582 -0.141 1.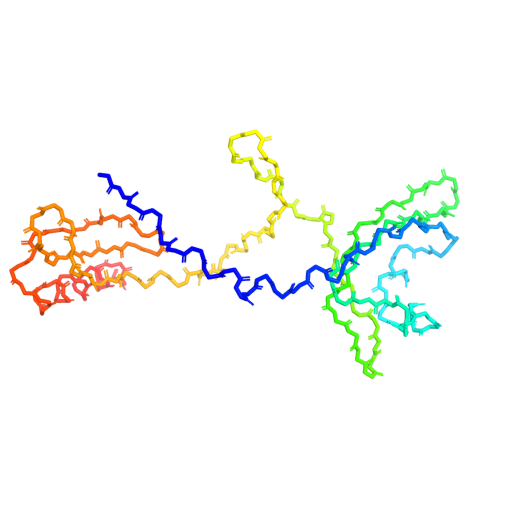00 89.81 79 ARG A CA 1
ATOM 610 C C . ARG A 1 79 ? 0.660 -3.386 -1.620 1.00 89.81 79 ARG A C 1
ATOM 612 O O . ARG A 1 79 ? 0.501 -2.279 -2.130 1.00 89.81 79 ARG A O 1
ATOM 619 N N . ASP A 1 80 ? 1.068 -4.460 -2.289 1.00 88.25 80 ASP A N 1
ATOM 620 C CA . ASP A 1 80 ? 1.231 -4.478 -3.740 1.00 88.25 80 ASP A CA 1
ATOM 621 C C . ASP A 1 80 ? -0.141 -4.442 -4.422 1.00 88.25 80 ASP A C 1
ATOM 623 O O . ASP A 1 80 ? -1.012 -5.284 -4.194 1.00 88.25 80 ASP A O 1
ATOM 627 N N . MET A 1 81 ? -0.327 -3.423 -5.250 1.00 83.38 81 MET A N 1
ATOM 628 C CA . MET A 1 81 ? -1.550 -3.147 -5.987 1.00 83.38 81 MET A CA 1
ATOM 629 C C . MET A 1 81 ? -1.450 -3.636 -7.443 1.00 83.38 81 MET A C 1
ATOM 631 O O . MET A 1 81 ? -2.437 -3.566 -8.175 1.00 83.38 81 MET A O 1
ATOM 635 N N . SER A 1 82 ? -0.290 -4.150 -7.877 1.00 74.00 82 SER A N 1
ATOM 636 C CA . SER A 1 82 ? -0.053 -4.664 -9.237 1.00 74.00 82 SER A CA 1
ATOM 637 C C . SER A 1 82 ? -0.933 -5.864 -9.591 1.00 74.00 82 SER A C 1
ATOM 639 O O . SER A 1 82 ? -1.257 -6.073 -10.758 1.00 74.00 82 SER A O 1
ATOM 641 N N . GLN A 1 83 ? -1.352 -6.625 -8.577 1.00 69.19 83 GLN A N 1
ATOM 642 C CA . GLN A 1 83 ? -2.210 -7.803 -8.720 1.00 69.19 83 GLN A CA 1
ATOM 643 C C . GLN A 1 83 ? -3.707 -7.473 -8.644 1.00 69.19 83 GLN A C 1
ATOM 645 O O . GLN A 1 83 ? -4.534 -8.381 -8.683 1.00 69.19 83 GLN A O 1
ATOM 650 N N . MET A 1 84 ? -4.090 -6.202 -8.492 1.00 68.31 84 MET A N 1
ATOM 651 C CA . MET A 1 84 ? -5.502 -5.843 -8.395 1.00 68.31 84 MET A CA 1
ATOM 652 C C . MET A 1 84 ? -6.182 -5.852 -9.760 1.00 68.31 84 MET A C 1
ATOM 654 O O . MET A 1 84 ? -5.694 -5.281 -10.734 1.00 68.31 84 MET A O 1
ATOM 658 N N . GLU A 1 85 ? -7.363 -6.458 -9.811 1.00 66.75 85 GLU A N 1
ATOM 659 C CA . GLU A 1 85 ? -8.187 -6.504 -11.007 1.00 66.75 85 GLU A CA 1
ATOM 660 C C . GLU A 1 85 ? -8.903 -5.164 -11.209 1.00 66.75 85 GLU A C 1
ATOM 662 O O . GLU A 1 85 ? -9.559 -4.643 -10.305 1.00 66.75 85 GLU A O 1
ATOM 667 N N . ALA A 1 86 ? -8.800 -4.597 -12.411 1.00 63.66 86 ALA A N 1
ATOM 668 C CA . ALA A 1 86 ? -9.523 -3.383 -12.761 1.00 63.66 86 ALA A CA 1
ATOM 669 C C . ALA A 1 86 ? -10.987 -3.704 -13.107 1.00 63.66 86 ALA A C 1
ATOM 671 O O . ALA A 1 86 ? -11.290 -4.223 -14.181 1.00 63.66 86 ALA A O 1
ATOM 672 N N . VAL A 1 87 ? -11.912 -3.333 -12.225 1.00 62.84 87 VAL A N 1
ATOM 673 C CA . VAL A 1 87 ? -13.360 -3.444 -12.426 1.00 62.84 87 VAL A CA 1
ATOM 674 C C . VAL A 1 87 ? -13.915 -2.103 -12.899 1.00 62.84 87 VAL A C 1
ATOM 676 O O . VAL A 1 87 ? -13.591 -1.048 -12.354 1.00 62.84 87 VAL A O 1
ATOM 679 N N . LYS A 1 88 ? -14.786 -2.121 -13.908 1.00 56.47 88 LYS A N 1
ATOM 680 C CA . LYS A 1 88 ? -15.459 -0.914 -14.406 1.00 56.47 88 LYS A CA 1
ATOM 681 C C . LYS A 1 88 ? -16.866 -0.800 -13.829 1.00 56.47 88 LYS A C 1
ATOM 683 O O . LYS A 1 88 ? -17.634 -1.753 -13.911 1.00 56.47 88 LYS A O 1
ATOM 688 N N . ALA A 1 89 ? -17.228 0.380 -13.325 1.00 50.44 89 ALA A N 1
ATOM 689 C CA . ALA A 1 89 ? -18.616 0.725 -13.011 1.00 50.44 89 ALA A CA 1
ATOM 690 C C . ALA A 1 89 ? -18.979 2.048 -13.699 1.00 50.44 89 ALA A C 1
ATOM 692 O O . ALA A 1 89 ? -18.542 3.132 -13.305 1.00 50.44 89 ALA A O 1
ATOM 693 N N . GLY A 1 90 ? -19.751 1.951 -14.783 1.00 66.75 90 GLY A N 1
ATOM 694 C CA . GLY A 1 90 ? -20.012 3.085 -15.669 1.00 66.75 90 GLY A CA 1
ATOM 695 C C . GLY A 1 90 ? -18.726 3.595 -16.330 1.00 66.75 90 GLY A C 1
ATOM 696 O O . GLY A 1 90 ? -18.003 2.826 -16.958 1.00 66.75 90 GLY A O 1
ATOM 697 N N . ALA A 1 91 ? -18.445 4.894 -16.185 1.00 62.25 91 ALA A N 1
ATOM 698 C CA . ALA A 1 91 ? -17.233 5.532 -16.713 1.00 62.25 91 ALA A CA 1
ATOM 699 C C . ALA A 1 91 ? -16.014 5.433 -15.772 1.00 62.25 91 ALA A C 1
ATOM 701 O O . ALA A 1 91 ? -14.929 5.890 -16.128 1.00 62.25 91 ALA A O 1
ATOM 702 N N . LEU A 1 92 ? -16.181 4.868 -14.572 1.00 40.78 92 LEU A N 1
ATOM 703 C CA . LEU A 1 92 ? -15.135 4.788 -13.555 1.00 40.78 92 LEU A CA 1
ATOM 704 C C . LEU A 1 92 ? -14.458 3.412 -13.567 1.00 40.78 92 LEU A C 1
ATOM 706 O O . LEU A 1 92 ? -15.108 2.393 -13.806 1.00 40.78 92 LEU A O 1
ATOM 710 N N . SER A 1 93 ? -13.151 3.399 -13.294 1.00 57.50 93 SER A N 1
ATOM 711 C CA . SER A 1 93 ? -12.344 2.185 -13.123 1.00 57.50 93 SER A CA 1
ATOM 712 C C . SER A 1 93 ? -11.881 2.084 -11.671 1.00 57.50 93 SER A C 1
ATOM 714 O O . SER A 1 93 ? -11.364 3.054 -11.122 1.00 57.50 93 SER A O 1
ATOM 716 N N . PHE A 1 94 ? -12.069 0.917 -11.068 1.00 65.50 94 PHE A N 1
ATOM 717 C CA . PHE A 1 94 ? -11.716 0.602 -9.688 1.00 65.50 94 PHE A CA 1
ATOM 718 C C . PHE A 1 94 ? -10.732 -0.559 -9.691 1.00 65.50 94 PHE A C 1
ATOM 720 O O . PHE A 1 94 ? -10.931 -1.514 -10.429 1.00 65.50 94 PHE A O 1
ATOM 727 N N . LEU A 1 95 ? -9.700 -0.508 -8.856 1.00 57.41 95 LEU A N 1
ATOM 728 C CA . LEU A 1 95 ? -8.844 -1.664 -8.610 1.00 57.41 95 LEU A CA 1
ATOM 729 C C . LEU A 1 95 ? -9.450 -2.458 -7.450 1.00 57.41 95 LEU A C 1
ATOM 731 O O . LEU A 1 95 ? -9.670 -1.908 -6.370 1.00 57.41 95 LEU A O 1
ATOM 735 N N . ARG A 1 96 ? -9.756 -3.737 -7.673 1.00 55.44 96 ARG A N 1
ATOM 736 C CA . ARG A 1 96 ? -10.312 -4.658 -6.676 1.00 55.44 96 ARG A CA 1
ATOM 737 C C . ARG A 1 96 ? -9.299 -5.767 -6.395 1.00 55.44 96 ARG A C 1
ATOM 739 O O . ARG A 1 96 ? -8.651 -6.266 -7.308 1.00 55.44 96 ARG A O 1
ATOM 746 N N . ARG A 1 97 ? -9.147 -6.157 -5.125 1.00 50.56 97 ARG A N 1
ATOM 747 C CA . ARG A 1 97 ? -8.360 -7.348 -4.768 1.00 50.56 97 ARG A CA 1
ATOM 748 C C . ARG A 1 97 ? -8.970 -8.564 -5.490 1.00 50.56 97 ARG A C 1
ATOM 750 O O . ARG A 1 97 ? -10.200 -8.677 -5.456 1.00 50.56 97 ARG A O 1
ATOM 757 N N . PRO A 1 98 ? -8.167 -9.450 -6.111 1.00 51.56 98 PRO A N 1
ATOM 758 C CA . PRO A 1 98 ? -8.671 -10.715 -6.630 1.00 51.56 98 PRO A CA 1
ATOM 759 C C . PRO A 1 98 ? -9.405 -11.439 -5.507 1.00 51.56 98 PRO A C 1
ATOM 761 O O . PRO A 1 98 ? -8.852 -11.623 -4.423 1.00 51.56 98 PRO A O 1
ATOM 764 N N . GLN A 1 99 ? -10.669 -11.779 -5.737 1.00 45.81 99 GLN A N 1
ATOM 765 C CA . GLN A 1 99 ? -11.427 -12.559 -4.773 1.00 45.81 99 GLN A CA 1
ATOM 766 C C . GLN A 1 99 ? -10.855 -13.978 -4.810 1.00 45.81 99 GLN A C 1
ATOM 768 O O . GLN A 1 99 ? -10.996 -14.672 -5.817 1.00 45.81 99 GLN A O 1
ATOM 773 N N . GLU A 1 100 ? -10.144 -14.386 -3.758 1.00 43.47 100 GLU A N 1
ATOM 774 C CA . GLU A 1 100 ? -9.650 -15.758 -3.652 1.00 43.47 100 GLU A CA 1
ATOM 775 C C . GLU A 1 100 ? -10.856 -16.704 -3.699 1.00 43.47 100 GLU A C 1
ATOM 777 O O . GLU A 1 100 ? -11.855 -16.490 -3.005 1.00 43.47 100 GLU A O 1
ATOM 782 N N . ALA A 1 101 ? -10.789 -17.735 -4.546 1.00 41.59 101 ALA A N 1
ATOM 783 C CA . ALA A 1 101 ? -11.800 -18.784 -4.603 1.00 41.59 101 ALA A CA 1
ATOM 784 C C . ALA A 1 101 ? -11.788 -19.541 -3.263 1.00 41.59 101 ALA A C 1
ATOM 786 O O . ALA A 1 101 ? -11.016 -20.475 -3.073 1.00 41.59 101 ALA A O 1
ATOM 787 N N . GLY A 1 102 ? -12.584 -19.065 -2.306 1.00 42.16 102 GLY A N 1
ATOM 788 C CA . GLY A 1 102 ? -12.583 -19.541 -0.922 1.00 42.16 102 GLY A CA 1
ATOM 789 C C . GLY A 1 102 ? -12.801 -18.442 0.119 1.00 42.16 102 GLY A C 1
ATOM 790 O O . GLY A 1 102 ? -13.245 -18.749 1.223 1.00 42.16 102 GLY A O 1
ATOM 791 N N . GLU A 1 103 ? -12.595 -17.164 -0.221 1.00 38.53 103 GLU A N 1
ATOM 792 C CA . GLU A 1 103 ? -13.077 -16.049 0.601 1.00 38.53 103 GLU A CA 1
ATOM 793 C C . GLU A 1 103 ? -14.585 -15.906 0.348 1.00 38.53 103 GLU A C 1
ATOM 795 O O . GLU A 1 103 ? -15.063 -15.114 -0.474 1.00 38.53 103 GLU A O 1
ATOM 800 N N . ALA A 1 104 ? -15.356 -16.751 1.033 1.00 40.66 104 ALA A N 1
ATOM 801 C CA . ALA A 1 104 ? -16.773 -16.528 1.221 1.00 40.66 104 ALA A CA 1
ATOM 802 C C . ALA A 1 104 ? -16.927 -15.192 1.960 1.00 40.66 104 ALA A C 1
ATOM 804 O O . ALA A 1 104 ? -16.902 -15.130 3.189 1.00 40.66 104 ALA A O 1
ATOM 805 N N . VAL A 1 105 ? -17.094 -14.104 1.204 1.00 44.00 105 VAL A N 1
ATOM 806 C CA . VAL A 1 105 ? -17.886 -12.964 1.669 1.00 44.00 105 VAL A CA 1
ATOM 807 C C . VAL A 1 105 ? -19.198 -13.597 2.081 1.00 44.00 105 VAL A C 1
ATOM 809 O O . VAL A 1 105 ? -19.892 -14.100 1.202 1.00 44.00 105 VAL A O 1
ATOM 812 N N . GLY A 1 106 ? -19.414 -13.714 3.395 1.00 44.38 106 GLY A N 1
ATOM 813 C CA . GLY A 1 106 ? -20.372 -14.642 3.981 1.00 44.38 106 GLY A CA 1
ATOM 814 C C . GLY A 1 106 ? -21.585 -14.828 3.086 1.00 44.38 106 GLY A C 1
ATOM 815 O O . GLY A 1 106 ? -22.378 -13.901 2.917 1.00 44.38 106 GLY A O 1
ATOM 816 N N . VAL A 1 107 ? -21.714 -16.030 2.517 1.00 51.91 107 VAL A N 1
ATOM 817 C CA . VAL A 1 107 ? -22.950 -16.510 1.894 1.00 51.91 107 VAL A CA 1
ATOM 818 C C . VAL A 1 107 ? -23.935 -16.770 3.038 1.00 51.91 107 VAL A C 1
ATOM 820 O O . VAL A 1 107 ? -24.386 -17.877 3.287 1.00 51.91 107 VAL A O 1
ATOM 823 N N . GLY A 1 108 ? -24.179 -15.743 3.845 1.00 60.50 108 GLY A N 1
ATOM 824 C CA . GLY A 1 108 ? -25.227 -15.711 4.832 1.00 60.50 108 GLY A CA 1
ATOM 825 C C . GLY A 1 108 ? -26.436 -15.233 4.075 1.00 60.50 108 GLY A C 1
ATOM 826 O O . GLY A 1 108 ? -26.684 -14.029 4.005 1.00 60.50 108 GLY A O 1
ATOM 827 N N . LEU A 1 109 ? -27.147 -16.174 3.459 1.00 73.56 109 LEU A N 1
ATOM 828 C CA . LEU A 1 109 ? -28.506 -15.901 3.044 1.00 73.56 109 LEU A CA 1
ATOM 829 C C . LEU A 1 109 ? -29.221 -15.255 4.247 1.00 73.56 109 LEU A C 1
ATOM 831 O O . LEU A 1 109 ? -29.123 -15.747 5.373 1.00 73.56 109 LEU A O 1
ATOM 835 N N . LYS A 1 110 ? -29.855 -14.101 4.049 1.00 80.56 110 LYS A N 1
ATOM 836 C CA . LYS A 1 110 ? -30.441 -13.317 5.143 1.00 80.56 110 LYS A CA 1
ATOM 837 C C . LYS A 1 110 ? -31.936 -13.142 4.948 1.00 80.56 110 LYS A C 1
ATOM 839 O O . LYS A 1 110 ? -32.401 -12.847 3.850 1.00 80.56 110 LYS A O 1
ATOM 844 N N . VAL A 1 111 ? -32.686 -13.261 6.038 1.00 79.50 111 VAL A N 1
ATOM 845 C CA . VAL A 1 111 ? -34.116 -12.942 6.073 1.00 79.50 111 VAL A CA 1
ATOM 846 C C . VAL A 1 111 ? -34.296 -11.448 6.337 1.00 79.50 111 VAL A C 1
ATOM 848 O O . VAL A 1 111 ? -33.778 -10.911 7.317 1.00 79.50 111 VAL A O 1
ATOM 851 N N . GLU A 1 112 ? -35.066 -10.767 5.494 1.00 83.44 112 GLU A N 1
ATOM 852 C CA . GLU A 1 112 ? -35.347 -9.335 5.611 1.00 83.44 112 GLU A CA 1
ATOM 853 C C . GLU A 1 112 ? -36.842 -9.049 5.440 1.00 83.44 112 GLU A C 1
ATOM 855 O O . GLU A 1 112 ? -37.535 -9.693 4.652 1.00 83.44 112 GLU A O 1
ATOM 860 N N . TRP A 1 113 ? -37.333 -8.037 6.153 1.00 80.00 113 TRP A N 1
ATOM 861 C CA . TRP A 1 113 ? -38.654 -7.461 5.923 1.00 80.00 113 TRP A CA 1
ATOM 862 C C . TRP A 1 113 ? -38.544 -6.295 4.943 1.00 80.00 113 TRP A C 1
ATOM 864 O O . TRP A 1 113 ? -37.841 -5.321 5.221 1.00 80.00 113 TRP A O 1
ATOM 874 N N . GLY A 1 114 ? -39.246 -6.347 3.809 1.00 74.44 114 GLY A N 1
ATOM 875 C CA . GLY A 1 114 ? -39.201 -5.233 2.863 1.00 74.44 114 GLY A CA 1
ATOM 876 C C . GLY A 1 114 ? -39.828 -5.501 1.499 1.00 74.44 114 GLY A C 1
ATOM 877 O O . GLY A 1 114 ? -40.480 -6.513 1.262 1.00 74.44 114 GLY A O 1
ATOM 878 N N . GLY A 1 115 ? -39.626 -4.556 0.579 1.00 66.44 115 GLY A N 1
ATOM 879 C CA . GLY A 1 115 ? -40.176 -4.598 -0.777 1.00 66.44 115 GLY A CA 1
ATOM 880 C C . GLY A 1 115 ? -41.556 -3.933 -0.921 1.00 66.44 115 GLY A C 1
ATOM 881 O O . GLY A 1 115 ? -42.136 -3.486 0.066 1.00 66.44 115 GLY A O 1
ATOM 882 N N . PRO A 1 116 ? -42.090 -3.850 -2.156 1.00 66.44 116 PRO A N 1
ATOM 883 C CA . PRO A 1 116 ? -43.293 -3.067 -2.474 1.00 66.44 116 PRO A CA 1
ATOM 884 C C . PRO A 1 116 ? -44.563 -3.529 -1.751 1.00 66.44 116 PRO A C 1
ATOM 886 O O . PRO A 1 116 ? -45.509 -2.763 -1.615 1.00 66.44 116 PRO A O 1
ATOM 889 N N . VAL A 1 117 ? -44.578 -4.790 -1.317 1.00 75.00 117 VAL A N 1
ATOM 890 C CA . VAL A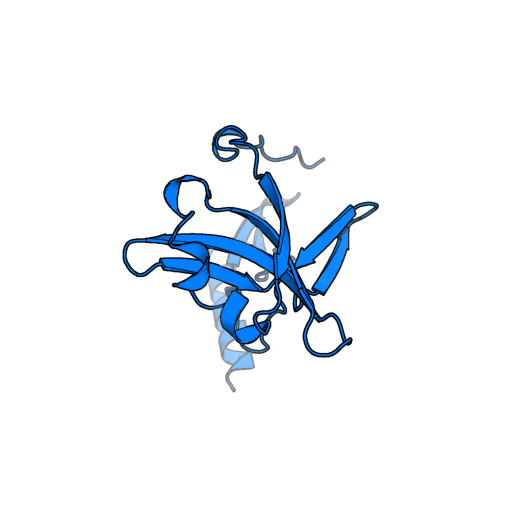 1 117 ? -45.722 -5.460 -0.688 1.00 75.00 117 VAL A CA 1
ATOM 891 C C . VAL A 1 117 ? -45.545 -5.677 0.816 1.00 75.00 117 VAL A C 1
ATOM 893 O O . VAL A 1 117 ? -46.423 -6.276 1.421 1.00 75.00 117 VAL A O 1
ATOM 896 N N . HIS A 1 118 ? -44.447 -5.192 1.418 1.00 79.31 118 HIS A N 1
ATOM 897 C CA . HIS A 1 118 ? -44.131 -5.389 2.841 1.00 79.31 118 HIS A CA 1
ATOM 898 C C . HIS A 1 118 ? -44.298 -6.856 3.271 1.00 79.31 118 HIS A C 1
ATOM 900 O O . HIS A 1 118 ? -45.220 -7.202 4.004 1.00 79.31 118 HIS A O 1
ATOM 906 N N . LYS A 1 119 ? -43.424 -7.728 2.762 1.00 84.56 119 LYS A N 1
ATOM 907 C CA . LYS A 1 119 ? -43.403 -9.159 3.095 1.00 84.56 119 LYS A CA 1
ATOM 908 C C . LYS A 1 119 ? -42.002 -9.576 3.530 1.00 84.56 119 LYS A C 1
ATOM 910 O O . LYS A 1 119 ? -41.021 -8.888 3.229 1.00 84.56 119 LYS A O 1
ATOM 915 N N . TRP A 1 120 ? -41.912 -10.706 4.224 1.00 83.75 120 TRP A N 1
ATOM 916 C CA . TRP A 1 120 ? -40.628 -11.329 4.530 1.00 83.75 120 TRP A CA 1
ATOM 917 C C . TRP A 1 120 ? -40.042 -11.957 3.257 1.00 83.75 120 TRP A C 1
ATOM 919 O O . TRP A 1 120 ? -40.775 -12.472 2.404 1.00 83.75 120 TRP A O 1
ATOM 929 N N . ARG A 1 121 ? -38.722 -11.854 3.096 1.00 84.31 121 ARG A N 1
ATOM 930 C CA . ARG A 1 121 ? -37.962 -12.314 1.925 1.00 84.31 121 ARG A CA 1
ATOM 931 C C . ARG A 1 121 ? -36.570 -12.789 2.331 1.00 84.31 121 ARG A C 1
ATOM 933 O O . ARG A 1 121 ? -36.037 -12.323 3.334 1.00 84.31 121 ARG A O 1
ATOM 940 N N . ILE A 1 122 ? -35.990 -13.675 1.535 1.00 83.62 122 ILE A N 1
ATOM 941 C CA . ILE A 1 122 ? -34.629 -14.183 1.693 1.00 83.62 122 ILE A CA 1
ATOM 942 C C . ILE A 1 122 ? -33.762 -13.530 0.618 1.00 83.62 122 ILE A C 1
ATOM 944 O O . ILE A 1 122 ? -34.153 -13.496 -0.554 1.00 83.62 122 ILE A O 1
ATOM 948 N N . LEU A 1 123 ? -32.613 -12.997 1.020 1.00 81.06 123 LEU A N 1
ATOM 949 C CA . LEU A 1 123 ? -31.630 -12.400 0.126 1.00 81.06 123 LEU A CA 1
ATOM 950 C C . LEU A 1 123 ? -30.316 -13.163 0.185 1.00 81.06 123 LEU A C 1
ATOM 952 O O . LEU A 1 123 ? -29.973 -13.690 1.241 1.00 81.06 123 LEU A O 1
ATOM 956 N N . ASP A 1 124 ? -29.577 -13.175 -0.914 1.00 78.81 124 ASP A N 1
ATOM 957 C CA . ASP A 1 124 ? -28.209 -13.682 -0.926 1.00 78.81 124 ASP A CA 1
ATOM 958 C C . ASP A 1 124 ? -27.198 -12.678 -0.334 1.00 78.81 124 ASP A C 1
ATOM 960 O O . ASP A 1 124 ? -27.544 -11.562 0.073 1.00 78.81 124 ASP A O 1
ATOM 964 N N . GLY A 1 125 ? -25.923 -13.080 -0.284 1.00 64.44 125 GLY A N 1
ATOM 965 C CA . GLY A 1 125 ? -24.824 -12.226 0.185 1.00 64.44 125 GLY A CA 1
ATOM 966 C C . GLY A 1 125 ? -24.589 -10.975 -0.676 1.00 64.44 125 GLY A C 1
ATOM 967 O O . GLY A 1 125 ? -23.951 -10.029 -0.212 1.00 64.44 125 GLY A O 1
ATOM 968 N N . GLY A 1 126 ? -25.126 -10.940 -1.901 1.00 63.09 126 GLY A N 1
ATOM 969 C CA . GLY A 1 126 ? -25.139 -9.780 -2.794 1.00 63.09 126 GLY A CA 1
ATOM 970 C C . GLY A 1 126 ? -26.341 -8.851 -2.587 1.00 63.09 126 GLY A C 1
ATOM 971 O O . GLY A 1 126 ? -26.329 -7.718 -3.071 1.00 63.09 126 GLY A O 1
ATOM 972 N N . GLY A 1 127 ? -27.349 -9.280 -1.822 1.00 69.06 127 GLY A N 1
ATOM 973 C CA . GLY A 1 127 ? -28.589 -8.541 -1.605 1.00 69.06 127 GLY A CA 1
ATOM 974 C C . GLY A 1 127 ? -29.654 -8.778 -2.679 1.00 69.06 127 GLY A C 1
ATOM 975 O O . GLY A 1 127 ? -30.624 -8.016 -2.729 1.00 69.06 127 GLY A O 1
ATOM 976 N N . ASP A 1 128 ? -29.510 -9.814 -3.504 1.00 77.31 128 ASP A N 1
ATOM 977 C CA . ASP A 1 128 ? -30.523 -10.226 -4.472 1.00 77.31 128 ASP A CA 1
ATOM 978 C C . ASP A 1 128 ? -31.586 -11.099 -3.802 1.00 77.31 128 ASP A C 1
ATOM 980 O O . ASP A 1 128 ? -31.296 -11.924 -2.940 1.00 77.31 128 ASP A O 1
ATOM 984 N N . VAL A 1 129 ? -32.854 -10.902 -4.174 1.00 79.69 129 VAL A N 1
ATOM 985 C CA . VAL A 1 129 ? -33.983 -11.631 -3.577 1.00 79.69 129 VAL A CA 1
ATOM 986 C C . VAL A 1 129 ? -34.088 -13.017 -4.203 1.00 79.69 129 VAL A C 1
ATOM 988 O O . VAL A 1 129 ? -34.490 -13.136 -5.360 1.00 79.69 129 VAL A O 1
ATOM 991 N N . ILE A 1 130 ? -33.811 -14.053 -3.416 1.00 80.69 130 ILE A N 1
ATOM 992 C CA . ILE A 1 130 ? -33.887 -15.453 -3.855 1.00 80.69 130 ILE A CA 1
ATOM 993 C C . ILE A 1 130 ? -35.238 -16.105 -3.526 1.00 80.69 130 ILE A C 1
ATOM 995 O O . ILE A 1 130 ? -35.696 -16.979 -4.255 1.00 80.69 130 ILE A O 1
ATOM 999 N N . ALA A 1 131 ? -35.926 -15.630 -2.482 1.00 83.19 131 ALA A N 1
ATOM 1000 C CA . ALA A 1 131 ? -37.291 -16.036 -2.142 1.00 83.19 131 ALA A CA 1
ATOM 1001 C C . ALA A 1 131 ? -38.053 -14.880 -1.477 1.00 83.19 131 ALA A C 1
ATOM 1003 O O . ALA A 1 131 ? -37.458 -14.021 -0.827 1.00 83.19 131 ALA A O 1
ATOM 1004 N N . LYS A 1 132 ? -39.377 -14.820 -1.636 1.00 81.75 132 LYS A N 1
ATOM 1005 C CA . LYS A 1 132 ? -40.208 -13.693 -1.174 1.00 81.75 132 LYS A CA 1
ATOM 1006 C C . LYS A 1 132 ? -41.614 -14.144 -0.789 1.00 81.75 132 LYS A C 1
ATOM 1008 O O . LYS A 1 132 ? -42.001 -15.261 -1.100 1.00 81.75 132 LYS A O 1
ATOM 1013 N N . GLU A 1 133 ? -42.369 -13.217 -0.199 1.00 85.25 133 GLU A N 1
ATOM 1014 C CA . GLU A 1 133 ? -43.799 -13.365 0.126 1.00 85.25 133 GLU A CA 1
ATOM 1015 C C . GLU A 1 133 ? -44.088 -14.280 1.323 1.00 85.25 133 GLU A C 1
ATOM 1017 O O . GLU A 1 133 ? -45.193 -14.794 1.468 1.00 85.25 133 GLU A O 1
ATOM 1022 N N . PHE A 1 134 ? -43.134 -14.413 2.246 1.00 85.25 134 PHE A N 1
ATOM 1023 C CA . PHE A 1 134 ? -43.379 -15.123 3.497 1.00 85.25 134 PHE A CA 1
ATOM 1024 C C . PHE A 1 134 ? -44.268 -14.288 4.431 1.00 85.25 134 PHE A C 1
ATOM 1026 O O . PHE A 1 134 ? -44.093 -13.071 4.584 1.00 85.25 134 PHE A O 1
ATOM 1033 N N . GLU A 1 135 ? -45.232 -14.960 5.062 1.00 83.25 135 GLU A N 1
ATOM 1034 C CA . GLU A 1 135 ? -46.200 -14.346 5.980 1.00 83.25 135 GLU A CA 1
ATOM 1035 C C . GLU A 1 135 ? -45.580 -13.975 7.336 1.00 83.25 135 GLU A C 1
ATOM 1037 O O . GLU A 1 135 ? -46.059 -13.065 8.010 1.00 83.25 135 GLU A O 1
ATOM 1042 N N . SER A 1 136 ? -44.481 -14.627 7.725 1.00 85.56 136 SER A N 1
ATOM 1043 C CA . SER A 1 136 ? -43.758 -14.349 8.967 1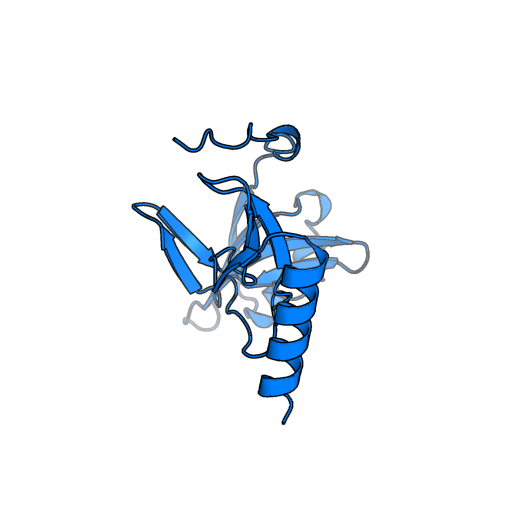.00 85.56 136 SER A CA 1
ATOM 1044 C C . SER A 1 136 ? -42.246 -14.522 8.802 1.00 85.56 136 SER A C 1
ATOM 1046 O O . SER A 1 136 ? -41.771 -15.109 7.824 1.00 85.56 136 SER A O 1
ATOM 1048 N N . LYS A 1 137 ? -41.481 -13.992 9.764 1.00 81.06 137 LYS A N 1
ATOM 1049 C CA . LYS A 1 137 ? -40.018 -14.118 9.790 1.00 81.06 137 LYS A CA 1
ATOM 1050 C C . LYS A 1 137 ? -39.613 -15.576 9.974 1.00 81.06 137 LYS A C 1
ATOM 1052 O O . LYS A 1 137 ? -38.647 -16.025 9.373 1.00 81.06 137 LYS A O 1
ATOM 1057 N N . GLU A 1 138 ? -40.373 -16.295 10.788 1.00 84.38 138 GLU A N 1
ATOM 1058 C CA . GLU A 1 138 ? -40.167 -17.697 11.126 1.00 84.38 138 GLU A CA 1
ATOM 1059 C C . GLU A 1 138 ? -40.340 -18.580 9.887 1.00 84.38 138 GLU A C 1
ATOM 1061 O O . GLU A 1 138 ? -39.479 -19.406 9.620 1.00 84.38 138 GLU A O 1
ATOM 1066 N N . ALA A 1 139 ? -41.366 -18.329 9.065 1.00 83.56 139 ALA A N 1
ATOM 1067 C CA . ALA A 1 139 ? -41.572 -19.058 7.812 1.00 83.56 139 ALA A CA 1
ATOM 1068 C C . ALA A 1 139 ? -40.444 -18.809 6.792 1.00 83.56 139 ALA A C 1
ATOM 1070 O O . ALA A 1 139 ? -40.047 -19.713 6.061 1.00 83.56 139 ALA A O 1
ATOM 1071 N N . ALA A 1 140 ? -39.909 -17.584 6.748 1.00 82.69 140 ALA A N 1
ATOM 1072 C CA . ALA A 1 140 ? -38.756 -17.263 5.909 1.00 82.69 140 ALA A CA 1
ATOM 1073 C C . ALA A 1 140 ? -37.457 -17.901 6.430 1.00 82.69 140 ALA A C 1
ATOM 1075 O O . ALA A 1 140 ? -36.612 -18.288 5.630 1.00 82.69 140 ALA A O 1
ATOM 1076 N N . GLN A 1 141 ? -37.296 -18.013 7.752 1.00 80.44 141 GLN A N 1
ATOM 1077 C CA . GLN A 1 141 ? -36.139 -18.657 8.375 1.00 80.44 141 GLN A CA 1
ATOM 1078 C C . GLN A 1 141 ? -36.178 -20.180 8.198 1.00 80.44 141 GLN A C 1
ATOM 1080 O O . GLN A 1 141 ? -35.171 -20.769 7.842 1.00 80.44 141 GLN A O 1
ATOM 1085 N N . GLU A 1 142 ? -37.341 -20.812 8.341 1.00 84.38 142 GLU A N 1
ATOM 1086 C CA . GLU A 1 142 ? -37.503 -22.253 8.110 1.00 84.38 142 GLU A CA 1
ATOM 1087 C C . GLU A 1 142 ? -37.204 -22.632 6.650 1.00 84.38 142 GLU A C 1
ATOM 1089 O O . GLU A 1 142 ? -36.509 -23.609 6.379 1.00 84.38 142 GLU A O 1
ATOM 1094 N N . ALA A 1 143 ? -37.656 -21.813 5.694 1.00 82.31 143 ALA A N 1
ATOM 1095 C CA . ALA A 1 143 ? -37.312 -21.992 4.285 1.00 82.31 143 ALA A C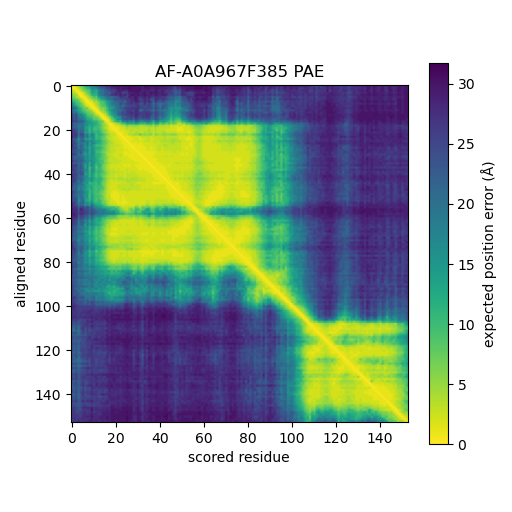A 1
ATOM 1096 C C . ALA A 1 143 ? -35.810 -21.792 4.015 1.00 82.31 143 ALA A C 1
ATOM 1098 O O . ALA A 1 143 ? -35.240 -22.458 3.148 1.00 82.31 143 ALA A O 1
ATOM 1099 N N . LEU A 1 144 ? -35.168 -20.888 4.758 1.00 78.88 144 LEU A N 1
ATOM 1100 C CA . LEU A 1 144 ? -33.729 -20.678 4.684 1.00 78.88 144 LEU A CA 1
ATOM 1101 C C . LEU A 1 144 ? -32.957 -21.907 5.167 1.00 78.88 144 LEU A C 1
ATOM 1103 O O . LEU A 1 144 ? -32.067 -22.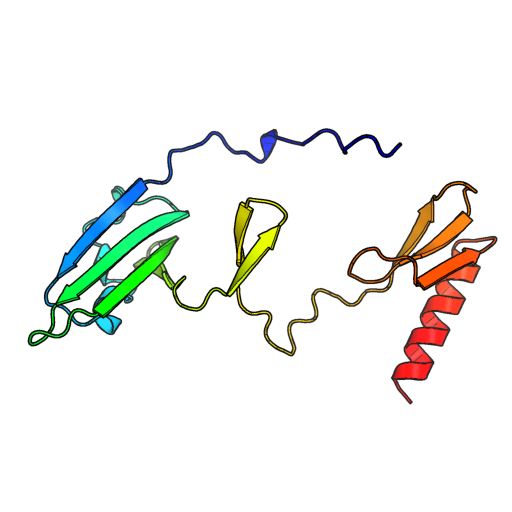389 4.465 1.00 78.88 144 LEU A O 1
ATOM 1107 N N . ASP A 1 145 ? -33.339 -22.427 6.328 1.00 78.94 145 ASP A N 1
ATOM 1108 C CA . ASP A 1 145 ? -32.692 -23.572 6.962 1.00 78.94 145 ASP A CA 1
ATOM 1109 C C . ASP A 1 145 ? -32.863 -24.839 6.096 1.00 78.94 145 ASP A C 1
ATOM 1111 O O . ASP A 1 145 ? -31.898 -25.567 5.866 1.00 78.94 145 ASP A O 1
ATOM 1115 N N . ALA A 1 146 ? -34.038 -25.037 5.481 1.00 74.94 146 ALA A N 1
ATOM 1116 C CA . ALA A 1 146 ? -34.283 -26.132 4.534 1.00 74.94 146 ALA A CA 1
ATOM 1117 C C . ALA A 1 146 ? -33.447 -26.028 3.239 1.00 74.94 146 ALA A C 1
ATOM 1119 O O . ALA A 1 146 ? -33.047 -27.040 2.656 1.00 74.94 146 ALA A O 1
ATOM 1120 N N . THR A 1 147 ? -33.160 -24.806 2.779 1.00 66.50 147 THR A N 1
ATOM 1121 C CA . THR A 1 147 ? -32.306 -24.582 1.600 1.00 66.50 147 THR A CA 1
ATOM 1122 C C . THR A 1 147 ? -30.846 -24.915 1.923 1.00 66.50 147 THR A C 1
ATOM 1124 O O . THR A 1 147 ? -30.168 -25.543 1.111 1.00 66.50 147 THR A O 1
ATOM 1127 N N . ALA A 1 148 ? -30.387 -24.585 3.135 1.00 59.47 148 ALA A N 1
ATOM 1128 C CA . ALA A 1 148 ? -29.039 -24.897 3.608 1.00 59.47 148 ALA A CA 1
ATOM 1129 C C . ALA A 1 148 ? -28.798 -26.408 3.808 1.00 59.47 148 ALA A C 1
ATOM 1131 O O . ALA A 1 148 ? -27.694 -26.888 3.561 1.00 59.47 148 ALA A O 1
ATOM 1132 N N . GLU A 1 149 ? -29.818 -27.179 4.202 1.00 56.31 149 GLU A N 1
ATOM 1133 C CA . GLU A 1 149 ? -29.717 -28.644 4.326 1.00 56.31 149 GLU A CA 1
ATOM 1134 C C . GLU A 1 149 ? -29.651 -29.364 2.968 1.00 56.31 149 GLU A C 1
ATOM 1136 O O . GLU A 1 149 ? -29.038 -30.425 2.862 1.00 56.31 149 GLU A O 1
ATOM 1141 N N . THR A 1 150 ? -30.235 -28.784 1.915 1.00 52.84 150 THR A N 1
ATOM 1142 C CA . THR A 1 150 ? -30.276 -29.398 0.575 1.00 52.84 150 THR A CA 1
ATOM 1143 C C . THR A 1 150 ? -28.947 -29.255 -0.180 1.00 52.84 150 THR A C 1
ATOM 1145 O O . THR A 1 150 ? -28.630 -30.090 -1.020 1.00 52.84 150 THR A O 1
ATOM 1148 N N . GLU A 1 151 ? -28.142 -28.233 0.125 1.00 47.72 151 GLU A N 1
ATOM 1149 C CA . GLU A 1 151 ? -26.792 -28.056 -0.441 1.00 47.72 151 GLU A CA 1
ATOM 1150 C C . GLU A 1 151 ? -25.705 -28.850 0.311 1.00 47.72 151 GLU A C 1
ATOM 1152 O O . GLU A 1 151 ? -24.583 -28.980 -0.180 1.00 47.72 151 GLU A O 1
ATOM 1157 N N . ALA A 1 152 ? -26.027 -29.390 1.493 1.00 44.84 152 ALA A N 1
ATOM 1158 C CA . ALA A 1 152 ? -25.106 -30.150 2.341 1.00 44.84 152 ALA A CA 1
ATOM 1159 C C . ALA A 1 152 ? -25.209 -31.685 2.183 1.00 44.84 152 ALA A C 1
ATOM 1161 O O . ALA A 1 152 ? -24.434 -32.404 2.822 1.00 44.84 152 ALA A O 1
ATOM 1162 N N . ALA A 1 153 ? -26.142 -32.184 1.362 1.00 41.97 153 ALA A N 1
ATOM 1163 C CA . ALA A 1 153 ? -26.395 -33.608 1.098 1.00 41.97 153 ALA A CA 1
ATOM 1164 C C . ALA A 1 153 ? -25.961 -34.021 -0.318 1.00 41.97 153 ALA A C 1
ATOM 1166 O O . ALA A 1 153 ? -25.434 -35.150 -0.455 1.00 41.97 153 ALA A O 1
#

Organism: NCBI:txid374515

Mean predicted aligned error: 17.42 Å

Radius of gyration: 23.31 Å; Cα contacts (8 Å, |Δi|>4): 229; chains: 1; bounding box: 67×48×33 Å

Nearest PDB structures (foldseek):
  6tlc-assembly1_A  TM=4.022E-01  e=9.136E-01  Homo sapiens
  4o29-assembly1_A  TM=3.629E-01  e=1.622E+00  Pyrobaculum aerophilum str. IM2
  7dy2-assembly1_A  TM=3.813E-01  e=5.115E+00  Synechococcus elongatus PCC 7942 = FACHB-805
  5hek-assembly2_A  TM=3.351E-01  e=5.812E+00  Helicobacter pylori 26695

Sequence (153 aa):
MNRALPQNLETIAALQIFTVFGYQTNNPMDQVAEPSYFLPCAGRLLPNDIIVACAETDARPAWGFFTVDRIDAEGVHLRDMSQMEAVKAGALSFLRRPQEAGEAVGVGLKVEWGGPVHKWRILDGGGDVIAKEFESKEAAQEALDATAETEAA

Solvent-accessible surface area (backbone atoms only — not comparable to full-atom values): 9283 Å² total; per-residue (Å²): 133,84,74,74,75,80,77,73,56,77,76,57,60,74,85,75,71,64,49,79,44,82,45,78,44,67,56,54,62,73,58,66,58,35,30,63,61,47,45,95,50,44,94,79,61,52,68,62,18,34,41,41,37,36,18,48,43,94,94,51,74,44,79,45,43,31,31,31,66,44,75,59,97,82,25,36,38,59,40,78,51,76,73,36,44,77,46,72,62,88,96,45,79,42,75,38,76,69,78,55,96,78,67,67,71,61,76,53,66,39,77,43,79,46,70,99,79,68,27,22,25,32,22,42,62,87,67,50,79,79,46,68,74,28,94,38,69,64,60,36,46,53,54,47,54,56,54,57,54,63,78,73,111

Secondary structure (DSSP, 8-state):
--PPP---GGGS-------EEEEEESS-HHHHTSTTTTGGGGGG--TT-EEEEEEEETTEEEEEEEEEEEE-SS-EEEEE-TT-EEEEETTEEEEE----TT-------EEEEETTTTEEEEE-TT--EEEEEESSHHHHHHHHHHHHHHS--